Protein AF-K2FVE9-F1 (afdb_monomer)

Sequence (148 aa):
MKKYKILAAFIIFLSYSSIWISYAGVFSDMWTSIKNSFDGKDLKTDMIVWQKSNLIEWKDTVDTSLGVDKHEVNFSDNFIKVIERYIFWLLWLTTVSVFIYIWYMLFTAEWKEDEFKKALKALTYAVVWLAVIPLSYIVIKIISGLNF

Foldseek 3Di:
DVVVVVVVVVVVVVVVVVVCVVCVVVVVVVVVVVVVVCPVPVVVVVVVVVVVVPPDDPPPPPPCVLVDDPPDPPVVVVVVSVVVVVVVVVVVVVLVVLVVVLVVQCVPPPPPPVSNVVSVVSVVVSVVVVVVVVVVVVVCCVVVVDDD

Solvent-accessible surface area (backbone atoms only — not comparable to full-atom values): 8744 Å² total; per-residue (Å²): 117,72,72,60,56,56,54,52,54,50,53,53,52,54,59,53,54,60,53,50,63,74,44,46,62,62,49,48,57,50,50,52,52,51,54,69,72,51,64,64,70,58,57,54,57,53,49,58,57,53,61,71,75,59,82,63,81,84,70,89,67,77,73,52,88,76,76,57,66,90,88,67,82,52,64,68,63,56,50,49,54,53,50,51,55,51,49,54,52,50,52,51,51,51,52,53,52,52,52,52,51,46,49,51,47,53,73,67,37,76,86,42,68,68,55,41,53,51,33,52,51,52,48,50,52,54,52,52,54,61,52,45,55,65,47,49,53,53,53,48,39,65,74,68,66,60,84,125

Structure (mmCIF, N/CA/C/O backbone):
data_AF-K2FVE9-F1
#
_entry.id   AF-K2FVE9-F1
#
loop_
_atom_site.group_PDB
_atom_site.id
_atom_site.type_symbol
_atom_site.label_atom_id
_atom_site.label_alt_id
_atom_site.label_comp_id
_atom_site.label_asym_id
_atom_site.label_entity_id
_atom_site.label_seq_id
_atom_site.pdbx_PDB_ins_code
_atom_site.Cartn_x
_atom_site.Cartn_y
_atom_site.Cartn_z
_atom_site.occupancy
_atom_site.B_iso_or_equiv
_atom_site.auth_seq_id
_atom_site.auth_comp_id
_atom_site.auth_asym_id
_atom_site.auth_atom_id
_atom_site.pdbx_PDB_model_num
ATOM 1 N N . MET A 1 1 ? 7.112 -28.908 -16.621 1.00 58.19 1 MET A N 1
ATOM 2 C CA . MET A 1 1 ? 7.400 -27.673 -15.846 1.00 58.19 1 MET A CA 1
ATOM 3 C C . MET A 1 1 ? 6.540 -26.453 -16.205 1.00 58.19 1 MET A C 1
ATOM 5 O O . MET A 1 1 ? 6.096 -25.791 -15.280 1.00 58.19 1 MET A O 1
ATOM 9 N N . LYS A 1 2 ? 6.251 -26.131 -17.481 1.00 58.31 2 LYS A N 1
ATOM 10 C CA . LYS A 1 2 ? 5.454 -24.928 -17.843 1.00 58.31 2 LYS A CA 1
ATOM 11 C C . LYS A 1 2 ? 4.020 -24.886 -17.270 1.00 58.31 2 LYS A C 1
ATOM 13 O O . LYS A 1 2 ? 3.560 -23.810 -16.906 1.00 58.31 2 LYS A O 1
ATOM 18 N N . LYS A 1 3 ? 3.337 -26.032 -17.133 1.00 64.31 3 LYS A N 1
ATOM 19 C CA . LYS A 1 3 ? 1.937 -26.094 -16.654 1.00 64.31 3 LYS A CA 1
ATOM 20 C C . LYS A 1 3 ? 1.751 -25.590 -15.212 1.00 64.31 3 LYS A C 1
ATOM 22 O O . LYS A 1 3 ? 0.763 -24.928 -14.927 1.00 64.31 3 LYS A O 1
ATOM 27 N N . TYR A 1 4 ? 2.720 -25.830 -14.328 1.00 71.19 4 TYR A N 1
ATOM 28 C CA . TYR A 1 4 ? 2.622 -25.438 -12.914 1.00 71.19 4 TYR A CA 1
ATOM 29 C C . TYR A 1 4 ? 2.819 -23.928 -12.701 1.00 71.19 4 TYR A C 1
ATOM 31 O O . TYR A 1 4 ? 2.239 -23.357 -11.785 1.00 71.19 4 TYR A O 1
ATOM 39 N N . LYS A 1 5 ? 3.581 -23.260 -13.584 1.00 67.69 5 LYS A N 1
ATOM 40 C CA . LYS A 1 5 ? 3.810 -21.805 -13.523 1.00 67.69 5 LYS A CA 1
ATOM 41 C C . LYS A 1 5 ? 2.539 -21.004 -13.833 1.00 67.69 5 LYS A C 1
ATOM 43 O O . LYS A 1 5 ? 2.260 -20.021 -13.158 1.00 67.69 5 LYS A O 1
ATOM 48 N N . ILE A 1 6 ? 1.751 -21.456 -14.812 1.00 78.75 6 ILE A N 1
ATOM 49 C CA . ILE A 1 6 ? 0.471 -20.826 -15.182 1.00 78.75 6 ILE A CA 1
ATOM 50 C C . ILE A 1 6 ? -0.554 -20.992 -14.055 1.00 78.75 6 ILE A C 1
ATOM 52 O O . ILE A 1 6 ? -1.247 -20.042 -13.705 1.00 78.75 6 ILE A O 1
ATOM 56 N N . LEU A 1 7 ? -0.602 -22.179 -13.442 1.00 70.69 7 LEU A N 1
ATOM 57 C CA . LEU A 1 7 ? -1.521 -22.457 -12.339 1.00 70.69 7 LEU A CA 1
ATOM 58 C C . LEU A 1 7 ? -1.206 -21.599 -11.098 1.00 70.69 7 LEU A C 1
ATOM 60 O O . LEU A 1 7 ? -2.116 -21.058 -10.480 1.00 70.69 7 LEU A O 1
ATOM 64 N N . ALA A 1 8 ? 0.079 -21.413 -10.773 1.00 75.94 8 ALA A N 1
ATOM 65 C CA . ALA A 1 8 ? 0.506 -20.566 -9.658 1.00 75.94 8 ALA A CA 1
ATOM 66 C C . ALA A 1 8 ? 0.167 -19.081 -9.880 1.00 75.94 8 ALA A C 1
ATOM 68 O O . ALA A 1 8 ? -0.363 -18.434 -8.980 1.00 75.94 8 ALA A O 1
ATOM 69 N N . ALA A 1 9 ? 0.402 -18.552 -11.087 1.00 73.81 9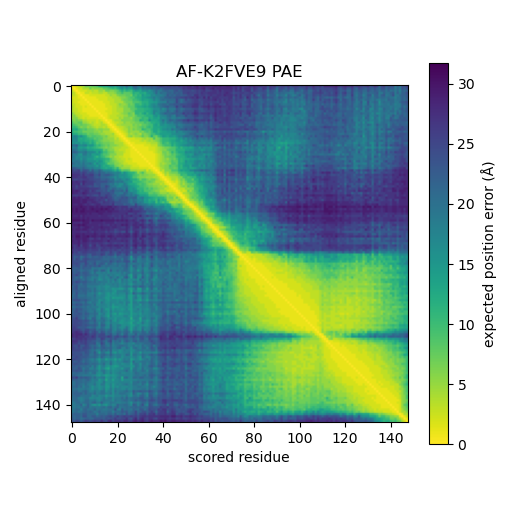 ALA A N 1
ATOM 70 C CA . ALA A 1 9 ? 0.038 -17.175 -11.429 1.00 73.81 9 ALA A CA 1
ATOM 71 C C . ALA A 1 9 ? -1.480 -16.938 -11.338 1.00 73.81 9 ALA A C 1
ATOM 73 O O . ALA A 1 9 ? -1.920 -15.900 -10.850 1.00 73.81 9 ALA A O 1
ATOM 74 N N . PHE A 1 10 ? -2.280 -17.926 -11.747 1.00 78.06 10 PHE A N 1
ATOM 75 C CA . PHE A 1 10 ? -3.738 -17.852 -11.681 1.00 78.06 10 PHE A CA 1
ATOM 76 C C . PHE A 1 10 ? -4.267 -17.855 -10.239 1.00 78.06 10 PHE A C 1
ATOM 78 O O . PHE A 1 10 ? -5.173 -17.091 -9.912 1.00 78.06 10 PHE A O 1
ATOM 85 N N . ILE A 1 11 ? -3.665 -18.653 -9.350 1.00 79.25 11 ILE A N 1
ATOM 86 C CA . ILE A 1 11 ? -4.018 -18.672 -7.921 1.00 79.25 11 ILE A CA 1
ATOM 87 C C . ILE A 1 11 ? -3.667 -17.336 -7.254 1.00 79.25 11 ILE A C 1
ATOM 89 O O . ILE A 1 11 ? -4.481 -16.794 -6.507 1.00 79.25 11 ILE A O 1
ATOM 93 N N . ILE A 1 12 ? -2.500 -16.763 -7.570 1.00 75.75 12 ILE A N 1
ATOM 94 C CA . ILE A 1 12 ? -2.100 -15.441 -7.064 1.00 75.75 12 ILE A CA 1
ATOM 95 C C . ILE A 1 12 ? -3.082 -14.367 -7.551 1.00 75.75 12 ILE A C 1
ATOM 97 O O . ILE A 1 12 ? -3.553 -13.560 -6.751 1.00 75.75 12 ILE A O 1
ATOM 101 N N . PHE A 1 13 ? -3.468 -14.399 -8.828 1.00 74.81 13 PHE A N 1
ATOM 102 C CA . PHE A 1 13 ? -4.436 -13.458 -9.394 1.00 74.81 13 PHE A CA 1
ATOM 103 C C . PHE A 1 13 ? -5.816 -13.551 -8.721 1.00 74.81 13 PHE A C 1
ATOM 105 O O . PHE A 1 13 ? -6.379 -12.532 -8.317 1.00 74.81 13 PHE A O 1
ATOM 112 N N . LEU A 1 14 ? -6.335 -14.768 -8.518 1.00 68.25 14 LEU A N 1
ATOM 113 C CA . LEU A 1 14 ? -7.600 -14.981 -7.810 1.00 68.25 14 LEU A CA 1
ATOM 114 C C . LEU A 1 14 ? -7.533 -14.495 -6.358 1.00 68.25 14 LEU A C 1
ATOM 116 O O . LEU A 1 14 ? -8.465 -13.838 -5.896 1.00 68.25 14 LEU A O 1
ATOM 120 N N . SER A 1 15 ? -6.419 -14.739 -5.662 1.00 67.00 15 SER A N 1
ATOM 121 C CA . SER A 1 15 ? -6.223 -14.245 -4.294 1.00 67.00 15 SER A CA 1
ATOM 122 C C . SER A 1 15 ? -6.121 -12.719 -4.212 1.00 67.00 15 SER A C 1
ATOM 124 O O . SER A 1 15 ? -6.532 -12.131 -3.219 1.00 67.00 15 SER A O 1
ATOM 126 N N . TYR A 1 16 ? -5.643 -12.062 -5.272 1.00 66.44 16 TYR A N 1
ATOM 127 C CA . TYR A 1 16 ? -5.635 -10.604 -5.360 1.00 66.44 16 TYR A CA 1
ATOM 128 C C . TYR A 1 16 ? -7.054 -10.050 -5.540 1.00 66.44 16 TYR A C 1
ATOM 130 O O . TYR A 1 16 ? -7.407 -9.044 -4.931 1.00 66.44 16 TYR A O 1
ATOM 138 N N . SER A 1 17 ? -7.896 -10.722 -6.332 1.00 63.12 17 SER A N 1
ATOM 139 C CA . SER A 1 17 ? -9.263 -10.267 -6.627 1.00 63.12 17 SER A CA 1
ATOM 140 C C . SER A 1 17 ? -10.203 -10.278 -5.413 1.00 63.12 17 SER A C 1
ATOM 142 O O . SER A 1 17 ? -11.042 -9.390 -5.276 1.00 63.12 17 SER A O 1
ATOM 144 N N . SER A 1 18 ? -10.035 -11.222 -4.482 1.00 57.69 18 SER A N 1
ATOM 145 C CA . SER A 1 18 ? -10.849 -11.295 -3.259 1.00 57.69 18 SER A CA 1
ATOM 146 C C . SER A 1 18 ? -10.528 -10.176 -2.264 1.00 57.69 18 SER A C 1
ATOM 148 O O . SER A 1 18 ? -11.403 -9.741 -1.511 1.00 57.69 18 SER A O 1
ATOM 150 N N . ILE A 1 19 ? -9.304 -9.647 -2.310 1.00 62.56 19 ILE A N 1
ATOM 151 C CA . ILE A 1 19 ? -8.897 -8.492 -1.511 1.00 62.56 19 ILE A CA 1
ATOM 152 C C . ILE A 1 19 ? -9.641 -7.233 -1.990 1.00 62.56 19 ILE A C 1
ATOM 154 O O . ILE A 1 19 ? -10.173 -6.490 -1.167 1.00 62.56 19 ILE A O 1
ATOM 158 N N . TRP A 1 20 ? -9.811 -7.049 -3.304 1.00 59.50 20 TRP A N 1
ATOM 159 C CA . TRP A 1 20 ? -10.555 -5.914 -3.873 1.00 59.50 20 TRP A CA 1
ATOM 160 C C . TRP A 1 20 ? -12.024 -5.851 -3.437 1.00 59.50 20 TRP A C 1
ATOM 162 O O . TRP A 1 20 ? -12.537 -4.760 -3.200 1.00 59.50 20 TRP A O 1
ATOM 172 N N . ILE A 1 21 ? -12.694 -6.995 -3.260 1.00 62.97 21 ILE A N 1
ATOM 173 C CA . ILE A 1 21 ? -14.109 -7.036 -2.842 1.00 62.97 21 ILE A CA 1
ATOM 174 C C . ILE A 1 21 ? -14.282 -6.469 -1.425 1.00 62.97 21 ILE A C 1
ATOM 176 O O . ILE A 1 21 ? -15.257 -5.774 -1.150 1.00 62.97 21 ILE A O 1
ATOM 180 N N . SER A 1 22 ? -13.308 -6.699 -0.541 1.00 58.97 22 SER A N 1
ATOM 181 C CA . SER A 1 22 ? -13.351 -6.195 0.840 1.00 58.97 22 SER A CA 1
ATOM 182 C C . SER A 1 22 ? -13.092 -4.687 0.923 1.00 58.97 22 SER A C 1
ATOM 184 O O . SER A 1 22 ? -13.598 -4.019 1.823 1.00 58.97 22 SER A O 1
ATOM 186 N N . TYR A 1 23 ? -12.337 -4.136 -0.031 1.00 57.78 23 TYR A N 1
ATOM 187 C CA . TYR A 1 23 ? -12.043 -2.703 -0.115 1.00 57.78 23 TYR A CA 1
ATOM 188 C C . TYR A 1 23 ? -13.031 -1.921 -0.984 1.00 57.78 23 TYR A C 1
ATOM 190 O O . TYR A 1 23 ? -13.016 -0.694 -0.939 1.00 57.78 23 TYR A O 1
ATOM 198 N N . ALA A 1 24 ? -13.920 -2.594 -1.723 1.00 64.25 24 ALA A N 1
ATOM 199 C CA . ALA A 1 24 ? -14.883 -1.941 -2.606 1.00 64.25 24 ALA A CA 1
ATOM 200 C C . ALA A 1 24 ? -15.790 -0.950 -1.857 1.00 64.25 24 ALA A C 1
ATOM 202 O O . ALA A 1 24 ? -16.011 0.148 -2.354 1.00 64.25 24 ALA A O 1
ATOM 203 N N . GLY A 1 25 ? -16.251 -1.289 -0.645 1.00 68.69 25 GLY A N 1
ATOM 204 C CA . GLY A 1 25 ? -17.084 -0.391 0.170 1.00 68.69 25 GLY A CA 1
ATOM 205 C C . GLY A 1 25 ? -16.340 0.876 0.603 1.00 68.69 25 GLY A C 1
ATOM 206 O O . GLY A 1 25 ? -16.783 1.985 0.316 1.00 68.69 25 GLY A O 1
ATOM 207 N N . VAL A 1 26 ? -15.152 0.706 1.195 1.00 66.38 26 VAL A N 1
ATOM 208 C CA . VAL A 1 26 ? -14.291 1.819 1.643 1.00 66.38 26 VAL A CA 1
ATOM 209 C C . VAL A 1 26 ? -13.876 2.705 0.466 1.00 66.38 26 VAL A C 1
ATOM 211 O O . VAL A 1 26 ? -13.881 3.930 0.571 1.00 66.38 26 VAL A O 1
ATOM 214 N N . PHE A 1 27 ? -13.553 2.099 -0.677 1.00 64.06 27 PHE A N 1
ATOM 215 C CA . PHE A 1 27 ? -13.184 2.830 -1.883 1.00 64.06 27 PHE A CA 1
ATOM 216 C C . PHE A 1 27 ? -14.378 3.575 -2.490 1.00 64.06 27 PHE A C 1
ATOM 218 O O . PHE A 1 27 ? -14.194 4.677 -2.998 1.00 64.06 27 PHE A O 1
ATOM 225 N N . SER A 1 28 ? -15.599 3.031 -2.412 1.00 69.44 28 SER A N 1
ATOM 226 C CA . SER A 1 28 ? -16.795 3.703 -2.940 1.00 69.44 28 SER A CA 1
ATOM 227 C C . SER A 1 28 ? -17.156 4.959 -2.143 1.00 69.44 28 SER A C 1
ATOM 229 O O . SER A 1 28 ? -17.442 6.000 -2.740 1.00 69.44 28 SER A O 1
ATOM 231 N N . ASP A 1 29 ? -17.051 4.898 -0.813 1.00 75.06 29 ASP A N 1
ATOM 232 C CA . ASP A 1 29 ? -17.335 6.033 0.076 1.00 75.06 29 ASP A CA 1
ATOM 233 C C . ASP A 1 29 ? -16.258 7.122 -0.061 1.00 75.06 29 ASP A C 1
ATOM 235 O O . ASP A 1 29 ? -16.540 8.324 -0.099 1.00 75.06 29 ASP A O 1
ATOM 239 N N . MET A 1 30 ? -15.000 6.704 -0.225 1.00 72.06 30 MET A N 1
ATOM 240 C CA . MET A 1 30 ? -13.891 7.610 -0.515 1.00 72.06 30 MET A CA 1
ATOM 241 C C . MET A 1 30 ? -14.039 8.260 -1.900 1.00 72.06 30 MET A C 1
ATOM 243 O O . MET A 1 30 ? -13.881 9.471 -2.031 1.00 72.06 30 MET A O 1
ATOM 247 N N . TRP A 1 31 ? -14.383 7.486 -2.933 1.00 73.81 31 TRP A N 1
ATOM 248 C CA . TRP A 1 31 ? -14.557 7.984 -4.300 1.00 73.81 31 TRP A CA 1
ATOM 249 C C . TRP A 1 31 ? -15.712 8.977 -4.412 1.00 73.81 31 TRP A C 1
ATOM 251 O O . TRP A 1 31 ? -15.587 10.006 -5.074 1.00 73.81 31 TRP A O 1
ATOM 261 N N . THR A 1 32 ? -16.831 8.702 -3.741 1.00 75.56 32 THR A N 1
ATOM 262 C CA . THR A 1 32 ? -17.968 9.629 -3.686 1.00 75.56 32 THR A CA 1
ATOM 263 C C . THR A 1 32 ? -17.609 10.918 -2.954 1.00 75.56 32 THR A C 1
ATOM 265 O O . THR A 1 32 ? -17.930 11.995 -3.452 1.00 75.56 32 THR A O 1
ATOM 268 N N . SER A 1 33 ? -16.862 10.838 -1.850 1.00 74.81 33 SER A N 1
ATOM 269 C CA . SER A 1 33 ? -16.356 12.021 -1.141 1.00 74.81 33 SER A CA 1
ATOM 270 C C . SER A 1 33 ? -15.420 12.864 -2.017 1.00 74.81 33 SER A C 1
ATOM 272 O O . SER A 1 33 ? -15.628 14.066 -2.149 1.00 74.81 33 SER A O 1
ATOM 274 N N . ILE A 1 34 ? -14.458 12.236 -2.705 1.00 68.06 34 ILE A N 1
ATOM 275 C CA . ILE A 1 34 ? -13.546 12.916 -3.643 1.00 68.06 34 ILE A CA 1
ATOM 276 C C . ILE A 1 34 ? -14.329 13.584 -4.778 1.00 68.06 34 ILE A C 1
ATOM 278 O O . ILE A 1 34 ? -14.087 14.745 -5.098 1.00 68.06 34 ILE A O 1
ATOM 282 N N . LYS A 1 35 ? -15.292 12.874 -5.374 1.00 71.88 35 LYS A N 1
ATOM 283 C CA . LYS A 1 35 ? -16.109 13.401 -6.472 1.00 71.88 35 LYS A CA 1
ATOM 284 C C . LYS A 1 35 ? -16.948 14.607 -6.044 1.00 71.88 35 LYS A C 1
ATOM 286 O O . LYS A 1 35 ? -17.136 15.516 -6.843 1.00 71.88 35 LYS A O 1
ATOM 291 N N . ASN A 1 36 ? -17.423 14.623 -4.801 1.00 74.88 36 ASN A N 1
ATOM 292 C CA . ASN A 1 36 ? -18.175 15.747 -4.249 1.00 74.88 36 ASN A CA 1
ATOM 293 C C . ASN A 1 36 ? -17.270 16.937 -3.884 1.00 74.88 36 ASN A C 1
ATOM 295 O O . ASN A 1 36 ? -17.728 18.073 -3.933 1.00 74.88 36 ASN A O 1
ATOM 299 N N . SER A 1 37 ? -15.999 16.699 -3.541 1.00 68.62 37 SER A N 1
ATOM 300 C CA . SER A 1 37 ? -15.011 17.758 -3.280 1.00 68.62 37 SER A CA 1
ATOM 301 C C . SER A 1 37 ? -14.406 18.369 -4.549 1.00 68.62 37 SER A C 1
ATOM 303 O O . SER A 1 37 ? -13.924 19.496 -4.506 1.00 68.62 37 SER A O 1
ATOM 305 N N . PHE A 1 38 ? -14.433 17.657 -5.678 1.00 60.44 38 PHE A N 1
ATOM 306 C CA . PHE A 1 38 ? -13.994 18.159 -6.980 1.00 60.44 38 PHE A CA 1
ATOM 307 C C . PHE A 1 38 ? -15.204 18.579 -7.831 1.00 60.44 38 PHE A C 1
ATOM 309 O O . PHE A 1 38 ? -15.649 17.834 -8.707 1.00 60.44 38 PHE A O 1
ATOM 316 N N . ASP A 1 39 ? -15.732 19.789 -7.610 1.00 61.97 39 ASP A N 1
ATOM 317 C CA . ASP A 1 39 ? -16.691 20.398 -8.542 1.00 61.97 39 ASP A CA 1
ATOM 318 C C . ASP A 1 39 ? -15.950 20.771 -9.838 1.00 61.97 39 ASP A C 1
ATOM 320 O O . ASP A 1 39 ? -15.311 21.814 -9.966 1.00 61.97 39 ASP A O 1
ATOM 324 N N . GLY A 1 40 ? -15.982 19.862 -10.817 1.00 55.59 40 GLY A N 1
ATOM 325 C CA . GLY A 1 40 ? -15.246 19.972 -12.083 1.00 55.59 40 GLY A CA 1
ATOM 326 C C . GLY A 1 40 ? -15.615 21.178 -12.960 1.00 55.59 40 GLY A C 1
ATOM 327 O O . GLY A 1 40 ? -15.067 21.319 -14.057 1.00 55.59 40 GLY A O 1
ATOM 328 N N . LYS A 1 41 ? -16.539 22.036 -12.513 1.00 60.00 41 LYS A N 1
ATOM 329 C CA . LYS A 1 41 ? -16.871 23.311 -13.156 1.00 60.00 41 LYS A CA 1
ATOM 330 C C . LYS A 1 41 ? -15.752 24.342 -13.007 1.00 60.00 41 LYS A C 1
ATOM 332 O O . LYS A 1 41 ? -15.459 25.021 -13.989 1.00 60.00 41 LYS A O 1
ATOM 337 N N . ASP A 1 42 ? -15.060 24.386 -11.871 1.00 57.59 42 ASP A N 1
ATOM 338 C CA . ASP A 1 42 ? -13.971 25.352 -11.657 1.00 57.59 42 ASP A CA 1
ATOM 339 C C . ASP A 1 42 ? -12.703 24.947 -12.426 1.00 57.59 42 ASP A C 1
ATOM 341 O O . ASP A 1 42 ? -12.109 25.756 -13.138 1.00 57.59 42 ASP A O 1
ATOM 345 N N . LEU A 1 43 ? -12.380 23.647 -12.445 1.00 55.84 43 LEU A N 1
ATOM 346 C CA . LEU A 1 43 ? -11.227 23.105 -13.180 1.00 55.84 43 LEU A CA 1
ATOM 347 C C . LEU A 1 43 ? -11.289 23.343 -14.694 1.00 55.84 43 LEU A C 1
ATOM 349 O O . LEU A 1 43 ? -10.264 23.611 -15.320 1.00 55.84 43 LEU A O 1
ATOM 353 N N . LYS A 1 44 ? -12.477 23.253 -15.309 1.00 54.09 44 LYS A N 1
ATOM 354 C CA . LYS A 1 44 ? -12.621 23.537 -16.747 1.00 54.09 44 LYS A CA 1
ATOM 355 C C . LYS A 1 44 ? -12.343 24.999 -17.064 1.00 54.09 44 LYS A C 1
ATOM 357 O O . LYS A 1 44 ? -11.737 25.287 -18.093 1.00 54.09 44 LYS A O 1
ATOM 362 N N . THR A 1 45 ? -12.786 25.904 -16.202 1.00 55.91 45 THR A N 1
ATOM 363 C CA . THR A 1 45 ? -12.644 27.343 -16.423 1.00 55.91 45 THR A CA 1
ATOM 364 C C . THR A 1 45 ? -11.185 27.767 -16.253 1.00 55.91 45 THR A C 1
ATOM 366 O O . THR A 1 45 ? -10.657 28.476 -17.108 1.00 55.91 45 THR A O 1
ATOM 369 N N . ASP A 1 46 ? -10.488 27.209 -15.262 1.00 53.81 46 ASP A N 1
ATOM 370 C CA . ASP A 1 46 ? -9.070 27.491 -15.018 1.00 53.81 46 ASP A CA 1
ATOM 371 C C . ASP A 1 46 ? -8.136 26.853 -16.063 1.00 53.81 46 ASP A C 1
ATOM 373 O O . ASP A 1 46 ? -7.164 27.479 -16.496 1.00 53.81 46 ASP A O 1
ATOM 377 N N . MET A 1 47 ? -8.447 25.648 -16.559 1.00 50.59 47 MET A N 1
ATOM 378 C CA . MET A 1 47 ? -7.657 25.008 -17.624 1.00 50.59 47 MET A CA 1
ATOM 379 C C . MET A 1 47 ? -7.756 25.745 -18.967 1.00 50.59 47 MET A C 1
ATOM 381 O O . MET A 1 47 ? -6.760 25.857 -19.683 1.00 50.59 47 MET A O 1
ATOM 385 N N . ILE A 1 48 ? -8.934 26.281 -19.309 1.00 55.25 48 ILE A N 1
ATOM 386 C CA . ILE A 1 48 ? -9.131 27.056 -20.547 1.00 55.25 48 ILE A CA 1
ATOM 387 C C . ILE A 1 48 ? -8.359 28.386 -20.488 1.00 55.25 48 ILE A C 1
ATOM 389 O O . ILE A 1 48 ? -7.838 28.842 -21.509 1.00 55.25 48 ILE A O 1
ATOM 393 N N . VAL A 1 49 ? -8.229 28.988 -19.300 1.00 52.97 49 VAL A N 1
ATOM 394 C CA . VAL A 1 49 ? -7.426 30.204 -19.092 1.00 52.97 49 VAL A CA 1
ATOM 395 C C . VAL A 1 49 ? -5.924 29.907 -19.205 1.00 52.97 49 VAL A C 1
ATOM 397 O O . VAL A 1 49 ? -5.207 30.673 -19.848 1.00 52.97 49 VAL A O 1
ATOM 400 N N . TRP A 1 50 ? -5.449 28.775 -18.674 1.00 45.19 50 TRP A N 1
ATOM 401 C CA . TRP A 1 50 ? -4.025 28.406 -18.710 1.00 45.19 50 TRP A CA 1
ATOM 402 C C . TRP A 1 50 ? -3.533 27.973 -20.104 1.00 45.19 50 TRP A C 1
ATOM 404 O O . TRP A 1 50 ? -2.404 28.268 -20.494 1.00 45.19 50 TRP A O 1
ATOM 414 N N . GLN A 1 51 ? -4.382 27.319 -20.905 1.00 47.47 51 GLN A N 1
ATOM 415 C CA . GLN A 1 51 ? -4.013 26.878 -22.258 1.00 47.47 51 GLN A CA 1
ATOM 416 C C . GLN A 1 51 ? -3.842 28.050 -23.242 1.00 47.47 51 GLN A C 1
ATOM 418 O O . GLN A 1 51 ? -3.094 27.943 -24.213 1.00 47.47 51 GLN A O 1
ATOM 423 N N . LYS A 1 52 ? -4.505 29.187 -22.995 1.00 47.16 52 LYS A N 1
ATOM 424 C CA . LYS A 1 52 ? -4.429 30.363 -23.873 1.00 47.16 52 LYS A CA 1
ATOM 425 C C . LYS A 1 52 ? -3.174 31.215 -23.638 1.00 47.16 52 LYS A C 1
ATOM 427 O O . LYS A 1 52 ? -2.765 31.929 -24.549 1.00 47.16 52 LYS A O 1
ATOM 432 N N . SER A 1 53 ? -2.556 31.145 -22.457 1.00 48.44 53 SER A N 1
ATOM 433 C CA . SER A 1 53 ? -1.358 31.929 -22.114 1.00 48.44 53 SER A CA 1
ATOM 434 C C . SER A 1 53 ? -0.034 31.218 -22.412 1.00 48.44 53 SER A C 1
ATOM 436 O O . SER A 1 53 ? 0.991 31.888 -22.477 1.00 48.44 53 SER A O 1
ATOM 438 N N . ASN A 1 54 ? -0.053 29.904 -22.661 1.00 47.53 54 ASN A N 1
ATOM 439 C CA . ASN A 1 54 ? 1.138 29.097 -22.944 1.00 47.53 54 ASN A CA 1
ATOM 440 C C . ASN A 1 54 ? 1.125 28.475 -24.350 1.00 47.53 54 ASN A C 1
ATOM 442 O O . ASN A 1 54 ? 1.448 27.301 -24.526 1.00 47.53 54 ASN A O 1
ATOM 446 N N . LEU A 1 55 ? 0.835 29.281 -25.378 1.00 48.19 55 LEU A N 1
ATOM 447 C CA . LEU A 1 55 ? 1.322 29.024 -26.744 1.00 48.19 55 LEU A CA 1
ATOM 448 C C . LEU A 1 55 ? 2.846 29.241 -26.775 1.00 48.19 55 LEU A C 1
ATOM 450 O O . LEU A 1 55 ? 3.362 30.166 -27.394 1.00 48.19 55 LEU A O 1
ATOM 454 N N . ILE A 1 56 ? 3.552 28.407 -26.016 1.00 54.34 56 ILE A N 1
ATOM 455 C CA . ILE A 1 56 ? 5.000 28.306 -25.999 1.00 54.34 56 ILE A CA 1
ATOM 456 C C . ILE A 1 56 ? 5.366 27.486 -27.230 1.00 54.34 56 ILE A C 1
ATOM 458 O O . ILE A 1 56 ? 4.899 26.363 -27.413 1.00 54.34 56 ILE A O 1
ATOM 462 N N . GLU A 1 57 ? 6.163 28.103 -28.093 1.00 53.41 57 GLU A N 1
ATOM 463 C CA . GLU A 1 57 ? 6.857 27.491 -29.217 1.00 53.41 57 GLU A CA 1
ATOM 464 C C . GLU A 1 57 ? 7.451 26.144 -28.771 1.00 53.41 57 GLU A C 1
ATOM 466 O O . GLU A 1 57 ? 8.325 26.100 -27.900 1.00 53.41 57 GLU A O 1
ATOM 471 N N . TRP A 1 58 ? 6.926 25.036 -29.304 1.00 50.75 58 TRP A N 1
ATOM 472 C CA . TRP A 1 58 ? 7.423 23.694 -29.008 1.00 50.75 58 TRP A CA 1
ATOM 473 C C . TRP A 1 58 ? 8.827 23.562 -29.591 1.00 50.75 58 TRP A C 1
ATOM 475 O O . TRP A 1 58 ? 9.028 23.155 -30.730 1.00 50.75 58 TRP A O 1
ATOM 485 N N . LYS A 1 59 ? 9.820 23.968 -28.806 1.00 45.81 59 LYS A N 1
ATOM 486 C CA . LYS A 1 59 ? 11.212 23.658 -29.068 1.00 45.81 59 LYS A CA 1
ATOM 487 C C . LYS A 1 59 ? 11.382 22.187 -28.711 1.00 45.81 59 LYS A C 1
ATOM 489 O O . LYS A 1 59 ? 11.344 21.843 -27.533 1.00 45.81 59 LYS A O 1
ATOM 494 N N . ASP A 1 60 ? 11.537 21.342 -29.730 1.00 54.47 60 ASP A N 1
ATOM 495 C CA . ASP A 1 60 ? 11.733 19.882 -29.664 1.00 54.47 60 ASP A CA 1
ATOM 496 C C . ASP A 1 60 ? 13.047 19.473 -28.966 1.00 54.47 60 ASP A C 1
ATOM 498 O O . ASP A 1 60 ? 13.822 18.641 -29.439 1.00 54.47 60 ASP A O 1
ATOM 502 N N . THR A 1 61 ? 13.358 20.064 -27.821 1.00 51.97 61 THR A N 1
ATOM 503 C CA . THR A 1 61 ? 14.403 19.565 -26.942 1.00 51.97 61 THR A CA 1
ATOM 504 C C . THR A 1 61 ? 13.744 18.611 -25.972 1.00 51.97 61 THR A C 1
ATOM 506 O O . THR A 1 61 ? 13.251 19.019 -24.923 1.00 51.97 61 THR A O 1
ATOM 509 N N . VAL A 1 62 ? 13.718 17.334 -26.360 1.00 55.97 62 VAL A N 1
ATOM 510 C CA . VAL A 1 62 ? 13.416 16.214 -25.466 1.00 55.97 62 VAL A CA 1
ATOM 511 C C . VAL A 1 62 ? 14.240 16.419 -24.194 1.00 55.97 62 VAL A C 1
ATOM 513 O O . VA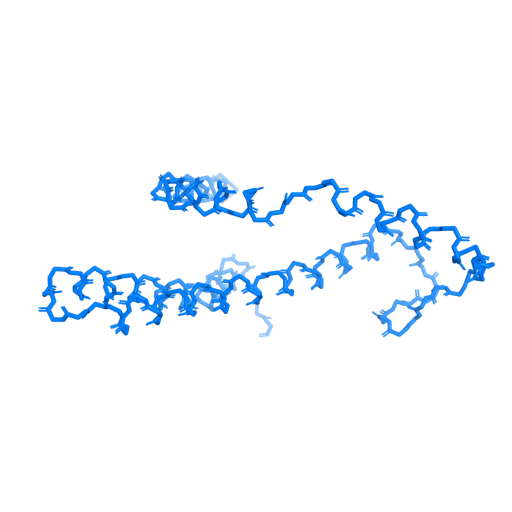L A 1 62 ? 15.470 16.481 -24.264 1.00 55.97 62 VAL A O 1
ATOM 516 N N . ASP A 1 63 ? 13.571 16.620 -23.058 1.00 56.78 63 ASP A N 1
ATOM 517 C CA . ASP A 1 63 ? 14.237 16.921 -21.795 1.00 56.78 63 ASP A CA 1
ATOM 518 C C . ASP A 1 63 ? 15.029 15.691 -21.333 1.00 56.78 63 ASP A C 1
ATOM 520 O O . ASP A 1 63 ? 14.501 14.726 -20.775 1.00 56.78 63 ASP A O 1
ATOM 524 N N . THR A 1 64 ? 16.330 15.703 -21.621 1.00 58.88 64 THR A N 1
ATOM 525 C CA . THR A 1 64 ? 17.239 14.600 -21.303 1.00 58.88 64 THR A CA 1
ATOM 526 C C . THR A 1 64 ? 17.611 14.532 -19.825 1.00 58.88 64 THR A C 1
ATOM 528 O O . THR A 1 64 ? 18.326 13.613 -19.429 1.00 58.88 64 THR A O 1
ATOM 531 N N . SER A 1 65 ? 17.104 15.444 -18.982 1.00 61.47 65 SER A N 1
ATOM 532 C CA . SER A 1 65 ? 17.261 15.366 -17.520 1.00 61.47 65 SER A CA 1
ATOM 533 C C . SER A 1 65 ? 16.594 14.124 -16.909 1.00 61.47 65 SER A C 1
ATOM 535 O O . SER A 1 65 ? 16.913 13.725 -15.790 1.00 61.47 65 SER A O 1
ATOM 537 N N . LEU A 1 66 ? 15.708 13.466 -17.664 1.00 60.03 66 LEU A N 1
ATOM 538 C CA . LEU A 1 66 ? 15.033 12.229 -17.278 1.00 60.03 66 LEU A CA 1
ATOM 539 C C . LEU A 1 66 ? 15.861 10.952 -17.535 1.00 60.03 66 LEU A C 1
ATOM 541 O O . LEU A 1 66 ? 15.345 9.857 -17.317 1.00 60.03 66 LEU A O 1
ATOM 545 N N . GLY A 1 67 ? 17.126 11.065 -17.967 1.00 54.31 67 GLY A N 1
ATOM 546 C CA . GLY A 1 67 ? 17.996 9.906 -18.226 1.00 54.31 67 GLY A CA 1
ATOM 547 C C . GLY A 1 67 ? 17.606 9.130 -19.488 1.00 54.31 67 GLY A C 1
ATOM 548 O O . GLY A 1 67 ? 17.659 7.900 -19.514 1.00 54.31 67 GLY A O 1
ATOM 549 N N . VAL A 1 68 ? 17.141 9.853 -20.509 1.00 58.78 68 VAL A N 1
ATOM 550 C CA . VAL A 1 68 ? 16.751 9.304 -21.812 1.00 58.78 68 VAL A CA 1
ATOM 551 C C . VAL A 1 68 ? 17.926 9.446 -22.778 1.00 58.78 68 VAL A C 1
ATOM 553 O O . VAL A 1 68 ? 18.339 10.565 -23.096 1.00 58.78 68 VAL A O 1
ATOM 556 N N . ASP A 1 69 ? 18.465 8.316 -23.235 1.00 57.41 69 ASP A N 1
ATOM 557 C CA . ASP A 1 69 ? 19.550 8.273 -24.214 1.00 57.41 69 ASP A CA 1
ATOM 558 C C . ASP A 1 69 ? 19.068 8.796 -25.576 1.00 57.41 69 ASP A C 1
ATOM 560 O O . ASP A 1 69 ? 18.057 8.354 -26.119 1.00 57.41 69 ASP A O 1
ATOM 564 N N . LYS A 1 70 ? 19.807 9.754 -26.149 1.00 58.72 70 LYS A N 1
ATOM 565 C CA . LYS A 1 70 ? 19.427 10.463 -27.388 1.00 58.72 70 LYS A CA 1
ATOM 566 C C . LYS A 1 70 ? 19.477 9.602 -28.659 1.00 58.72 70 LYS A C 1
ATOM 568 O O . LYS A 1 70 ? 19.040 10.072 -29.705 1.00 58.72 70 LYS A O 1
ATOM 573 N N . HIS A 1 71 ? 20.038 8.393 -28.599 1.00 56.53 71 HIS A N 1
ATOM 574 C CA . HIS A 1 71 ? 20.421 7.636 -29.796 1.00 56.53 71 HIS A CA 1
ATOM 575 C C . HIS A 1 71 ? 19.422 6.561 -30.253 1.00 56.53 71 HIS A C 1
ATOM 577 O O . HIS A 1 71 ? 19.469 6.194 -31.422 1.00 56.53 71 HIS A O 1
ATOM 583 N N . GLU A 1 72 ? 18.464 6.144 -29.419 1.00 55.22 72 GLU A N 1
ATOM 584 C CA . GLU A 1 72 ? 17.330 5.296 -29.823 1.00 55.22 72 GLU A CA 1
ATOM 585 C C . GLU A 1 72 ? 16.070 5.742 -29.072 1.00 55.22 72 GLU A C 1
ATOM 587 O O . GLU A 1 72 ? 15.774 5.309 -27.960 1.00 55.22 72 GLU A O 1
ATOM 592 N N . VAL A 1 73 ? 15.317 6.667 -29.670 1.00 58.66 73 VAL A N 1
ATOM 593 C CA . VAL A 1 73 ? 14.051 7.160 -29.110 1.00 58.66 73 VAL A CA 1
ATOM 594 C C . VAL A 1 73 ? 12.921 6.165 -29.376 1.00 58.66 73 VAL A C 1
ATOM 596 O O . VAL A 1 73 ? 11.988 6.433 -30.132 1.00 58.66 73 VAL A O 1
ATOM 599 N N . ASN A 1 74 ? 12.973 5.003 -28.726 1.00 71.12 74 ASN A N 1
ATOM 600 C CA . ASN A 1 74 ? 11.802 4.141 -28.626 1.00 71.12 74 ASN A CA 1
ATOM 601 C C . ASN A 1 74 ? 10.769 4.851 -27.748 1.00 71.12 74 ASN A C 1
ATOM 603 O O . ASN A 1 74 ? 10.860 4.863 -26.520 1.00 71.12 74 ASN A O 1
ATOM 607 N 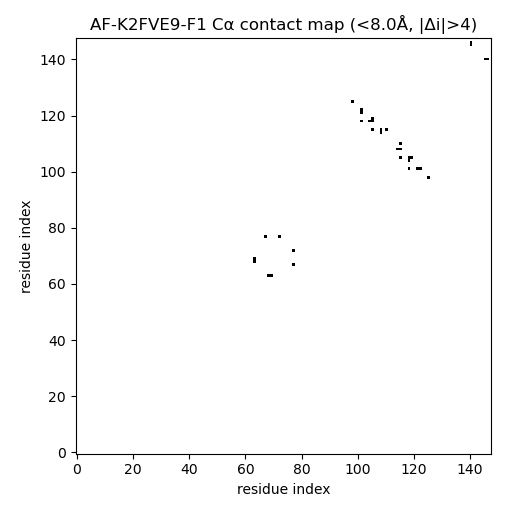N . PHE A 1 75 ? 9.768 5.457 -28.391 1.00 71.25 75 PHE A N 1
ATOM 608 C CA . PHE A 1 75 ? 8.645 6.124 -27.726 1.00 71.25 75 PHE A CA 1
ATOM 609 C C . PHE A 1 75 ? 8.028 5.242 -26.629 1.00 71.25 75 PHE A C 1
ATOM 611 O O . PHE A 1 75 ? 7.703 5.734 -25.553 1.00 71.25 75 PHE A O 1
ATOM 618 N N . SER A 1 76 ? 7.948 3.930 -26.880 1.00 69.19 76 SER A N 1
ATOM 619 C CA . SER A 1 76 ? 7.453 2.938 -25.923 1.00 69.19 76 SER A CA 1
ATOM 620 C C . SER A 1 76 ? 8.264 2.907 -24.622 1.00 69.19 76 SER A C 1
ATOM 622 O O . SER A 1 76 ? 7.681 2.958 -23.542 1.00 69.19 76 SER A O 1
ATOM 624 N N . ASP A 1 77 ? 9.596 2.883 -24.699 1.00 71.56 77 ASP A N 1
ATOM 625 C CA . ASP A 1 77 ? 10.461 2.758 -23.517 1.00 71.56 77 ASP A CA 1
ATOM 626 C C . ASP A 1 77 ? 10.443 4.040 -22.677 1.00 71.56 77 ASP A C 1
ATOM 628 O O . ASP A 1 77 ? 10.398 4.002 -21.445 1.00 71.56 77 ASP A O 1
ATOM 632 N N . ASN A 1 78 ? 10.393 5.191 -23.349 1.00 75.75 78 ASN A N 1
ATOM 633 C CA . ASN A 1 78 ? 10.286 6.489 -22.691 1.00 75.75 78 ASN A CA 1
ATOM 634 C C . ASN A 1 78 ? 8.914 6.685 -22.036 1.00 75.75 78 ASN A C 1
ATOM 636 O O . ASN A 1 78 ? 8.836 7.164 -20.905 1.00 75.75 78 ASN A O 1
ATOM 640 N N . PHE A 1 79 ? 7.836 6.264 -22.699 1.00 78.50 79 PHE A N 1
ATOM 641 C CA . PHE A 1 79 ? 6.485 6.329 -22.145 1.00 78.50 79 PHE A CA 1
ATOM 642 C C . PHE A 1 79 ? 6.336 5.448 -20.894 1.00 78.50 79 PHE A C 1
ATOM 644 O O . PHE A 1 79 ? 5.766 5.893 -19.897 1.00 78.50 79 PHE A O 1
ATOM 651 N N . ILE A 1 80 ? 6.918 4.241 -20.900 1.00 82.31 80 ILE A N 1
ATOM 652 C CA . ILE A 1 80 ? 6.905 3.333 -19.742 1.00 82.31 80 ILE A CA 1
ATOM 653 C C . ILE A 1 80 ? 7.639 3.948 -18.546 1.00 82.31 80 ILE A C 1
ATOM 655 O O . ILE A 1 80 ? 7.077 3.977 -17.453 1.00 82.31 80 ILE A O 1
ATOM 659 N N . LYS A 1 81 ? 8.844 4.500 -18.739 1.00 78.38 81 LYS A N 1
ATOM 660 C CA . LYS A 1 81 ? 9.616 5.141 -17.654 1.00 78.38 81 LYS A CA 1
ATOM 661 C C . LYS A 1 81 ? 8.881 6.330 -17.029 1.00 78.38 81 LYS A C 1
ATOM 663 O O . LYS A 1 81 ? 8.944 6.547 -15.818 1.00 78.38 81 LYS A O 1
ATOM 668 N N . VAL A 1 82 ? 8.179 7.111 -17.849 1.00 81.06 82 VAL A N 1
ATOM 669 C CA . VAL A 1 82 ? 7.376 8.246 -17.375 1.00 81.06 82 VAL A CA 1
ATOM 670 C C . VAL A 1 82 ? 6.186 7.753 -16.550 1.00 81.06 82 VAL A C 1
ATOM 672 O O . VAL A 1 82 ? 5.983 8.232 -15.434 1.00 81.06 82 VAL A O 1
ATOM 675 N N . ILE A 1 83 ? 5.442 6.761 -17.049 1.00 81.88 83 ILE A N 1
ATOM 676 C CA . ILE A 1 83 ? 4.334 6.142 -16.307 1.00 81.88 83 ILE A CA 1
ATOM 677 C C . ILE A 1 83 ? 4.820 5.558 -14.983 1.00 81.88 83 ILE A C 1
ATOM 679 O O . ILE A 1 83 ? 4.199 5.799 -13.952 1.00 81.88 83 ILE A O 1
ATOM 683 N N . GLU A 1 84 ? 5.933 4.827 -14.997 1.00 83.38 84 GLU A N 1
ATOM 684 C CA . GLU A 1 84 ? 6.526 4.227 -13.805 1.00 83.38 84 GLU A CA 1
ATOM 685 C C . GLU A 1 84 ? 6.791 5.289 -12.730 1.00 83.38 84 GLU A C 1
ATOM 687 O O . GLU A 1 84 ? 6.347 5.145 -11.589 1.00 83.38 84 GLU A O 1
ATOM 692 N N . ARG A 1 85 ? 7.416 6.413 -13.107 1.00 83.06 85 ARG A N 1
ATOM 693 C CA . ARG A 1 85 ? 7.674 7.531 -12.190 1.00 83.06 85 ARG A CA 1
ATOM 694 C C . ARG A 1 85 ? 6.387 8.095 -11.581 1.00 83.06 85 ARG A C 1
ATOM 696 O O . ARG A 1 85 ? 6.346 8.334 -10.373 1.00 83.06 85 ARG A O 1
ATOM 703 N N . TYR A 1 86 ? 5.347 8.305 -12.386 1.00 82.44 86 TYR A N 1
ATOM 704 C CA . TYR A 1 86 ? 4.070 8.829 -11.891 1.00 82.44 86 TYR A CA 1
ATOM 705 C C . TYR A 1 86 ? 3.319 7.825 -11.013 1.00 82.44 86 TYR A C 1
ATOM 707 O O . TYR A 1 86 ? 2.733 8.229 -10.009 1.00 82.44 86 TYR A O 1
ATOM 715 N N . ILE A 1 87 ? 3.373 6.528 -11.333 1.00 85.25 87 ILE A N 1
ATOM 716 C CA . ILE A 1 87 ? 2.779 5.473 -10.505 1.00 85.25 87 ILE A CA 1
ATOM 717 C C . ILE A 1 87 ? 3.427 5.468 -9.126 1.00 85.25 87 ILE A C 1
ATOM 719 O O . ILE A 1 87 ? 2.699 5.467 -8.139 1.00 85.25 87 ILE A O 1
ATOM 723 N N . PHE A 1 88 ? 4.760 5.533 -9.029 1.00 83.38 88 PHE A N 1
ATOM 724 C CA . PHE A 1 88 ? 5.439 5.597 -7.731 1.00 83.38 88 PHE A CA 1
ATOM 725 C C . PHE A 1 88 ? 5.035 6.830 -6.918 1.00 83.38 88 PHE A C 1
ATOM 727 O O . PHE A 1 88 ? 4.785 6.716 -5.718 1.00 83.38 88 PHE A O 1
ATOM 734 N N . TRP A 1 89 ? 4.909 7.989 -7.566 1.00 84.69 89 TRP A N 1
ATOM 735 C CA . TRP A 1 89 ? 4.436 9.215 -6.918 1.00 84.69 89 TRP A CA 1
ATOM 736 C C . TRP A 1 89 ? 3.005 9.075 -6.382 1.00 84.69 89 TRP A C 1
ATOM 738 O O . TRP A 1 89 ? 2.714 9.461 -5.250 1.00 84.69 89 TRP A O 1
ATOM 748 N N . LEU A 1 90 ? 2.116 8.470 -7.172 1.00 84.00 90 LEU A N 1
ATOM 749 C CA . LEU A 1 90 ? 0.725 8.233 -6.793 1.00 84.00 90 LEU A CA 1
ATOM 750 C C . LEU A 1 90 ? 0.607 7.198 -5.665 1.00 84.00 90 LEU A C 1
ATOM 752 O O . LEU A 1 90 ? -0.191 7.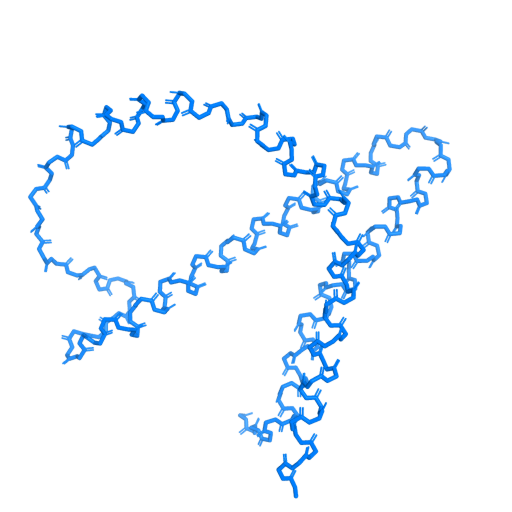375 -4.745 1.00 84.00 90 LEU A O 1
ATOM 756 N N . LEU A 1 91 ? 1.433 6.151 -5.693 1.00 85.00 91 LEU A N 1
ATOM 757 C CA . LEU A 1 91 ? 1.524 5.139 -4.638 1.00 85.00 91 LEU A CA 1
ATOM 758 C C . LEU A 1 91 ? 2.005 5.762 -3.323 1.00 85.00 91 LEU A C 1
ATOM 760 O O . LEU A 1 91 ? 1.438 5.480 -2.264 1.00 85.00 91 LEU A O 1
ATOM 764 N N . TRP A 1 92 ? 3.001 6.649 -3.395 1.00 85.38 92 TRP A N 1
ATOM 765 C CA . TRP A 1 92 ? 3.498 7.396 -2.242 1.00 85.38 92 TRP A CA 1
ATOM 766 C C . TRP A 1 92 ? 2.410 8.293 -1.642 1.00 85.38 92 TRP A C 1
ATOM 768 O O . TRP A 1 92 ? 2.118 8.171 -0.452 1.00 85.38 92 TRP A O 1
ATOM 778 N N . LEU A 1 93 ? 1.740 9.110 -2.465 1.00 89.75 93 LEU A N 1
ATOM 779 C CA . LEU A 1 93 ? 0.622 9.951 -2.021 1.00 89.75 93 LEU A CA 1
ATOM 780 C C . LEU A 1 93 ? -0.492 9.122 -1.376 1.00 89.75 93 LEU A C 1
ATOM 782 O O . LEU A 1 93 ? -0.923 9.429 -0.269 1.00 89.75 93 LEU A O 1
ATOM 786 N N . THR A 1 94 ? -0.909 8.036 -2.030 1.00 86.81 94 THR A N 1
ATOM 787 C CA . THR A 1 94 ? -1.973 7.156 -1.523 1.00 86.81 94 THR A CA 1
ATOM 788 C C . THR A 1 94 ? -1.596 6.559 -0.168 1.00 86.81 94 THR A C 1
ATOM 790 O O . THR A 1 94 ? -2.411 6.544 0.753 1.00 86.81 94 THR A O 1
ATOM 793 N N . THR A 1 95 ? -0.346 6.112 -0.018 1.00 85.88 95 THR A N 1
ATOM 794 C CA . THR A 1 95 ? 0.161 5.552 1.241 1.00 85.88 95 THR A CA 1
ATOM 795 C C . THR A 1 95 ? 0.101 6.589 2.360 1.00 85.88 95 THR A C 1
ATOM 797 O O . THR A 1 95 ? -0.442 6.310 3.428 1.00 85.88 95 THR A O 1
ATOM 800 N N . VAL A 1 96 ? 0.593 7.805 2.107 1.00 88.94 96 VAL A N 1
ATOM 801 C CA . VAL A 1 96 ? 0.563 8.903 3.084 1.00 88.94 96 VAL A CA 1
ATOM 802 C C . VAL A 1 96 ? -0.876 9.264 3.465 1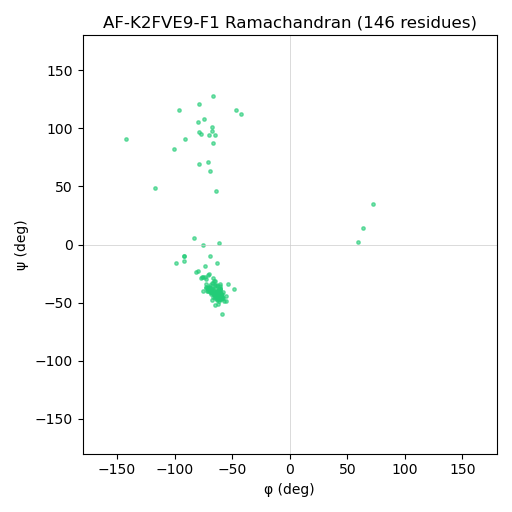.00 88.94 96 VAL A C 1
ATOM 804 O O . VAL A 1 96 ? -1.177 9.379 4.652 1.00 88.94 96 VAL A O 1
ATOM 807 N N . SER A 1 97 ? -1.786 9.376 2.494 1.00 90.06 97 SER A N 1
ATOM 808 C CA . SER A 1 97 ? -3.199 9.682 2.749 1.00 90.06 97 SER A CA 1
ATOM 809 C C . SER A 1 97 ? -3.879 8.634 3.633 1.00 90.06 97 SER A C 1
ATOM 811 O O . SER A 1 97 ? -4.593 8.998 4.567 1.00 90.06 97 SER A O 1
ATOM 813 N N . VAL A 1 98 ? -3.631 7.341 3.393 1.00 86.62 98 VAL A N 1
ATOM 814 C CA . VAL A 1 98 ? -4.171 6.256 4.230 1.00 86.62 98 VAL A CA 1
ATOM 815 C C . VAL A 1 98 ? -3.624 6.339 5.654 1.00 86.62 98 VAL A C 1
ATOM 817 O O . VAL A 1 98 ? -4.389 6.204 6.609 1.00 86.62 98 VAL A O 1
ATOM 820 N N . PHE A 1 99 ? -2.326 6.608 5.817 1.00 86.81 99 PHE A N 1
ATOM 821 C CA . PHE A 1 99 ? -1.729 6.785 7.140 1.00 86.81 99 PHE A CA 1
ATOM 822 C C . PHE A 1 99 ? -2.354 7.956 7.897 1.00 86.81 99 PHE A C 1
ATOM 824 O O . PHE A 1 99 ? -2.745 7.780 9.049 1.00 86.81 99 PHE A O 1
ATOM 831 N N . ILE A 1 100 ? -2.512 9.115 7.250 1.00 90.88 100 ILE A N 1
ATOM 832 C CA . ILE A 1 100 ? -3.160 10.289 7.850 1.00 90.88 100 ILE A CA 1
ATOM 833 C C . ILE A 1 100 ? -4.601 9.965 8.251 1.00 90.88 100 ILE A C 1
ATOM 835 O O . ILE A 1 100 ? -5.016 10.318 9.351 1.00 90.88 100 ILE A O 1
ATOM 839 N N . TYR A 1 101 ? -5.354 9.259 7.405 1.00 86.56 101 TYR A N 1
ATOM 840 C CA . TYR A 1 101 ? -6.732 8.867 7.703 1.00 86.56 101 TYR A CA 1
ATOM 841 C C . TYR A 1 101 ? -6.835 7.936 8.921 1.00 86.56 101 TYR A C 1
ATOM 843 O O . TYR A 1 101 ? -7.662 8.161 9.805 1.00 86.56 101 TYR A O 1
ATOM 851 N N . ILE A 1 102 ? -5.978 6.912 9.007 1.00 85.31 102 ILE A N 1
ATOM 852 C CA . ILE A 1 102 ? -5.941 6.002 10.164 1.00 85.31 102 ILE A CA 1
ATOM 853 C C . ILE A 1 102 ? -5.562 6.770 11.432 1.00 85.31 102 ILE A C 1
ATOM 855 O O . ILE A 1 102 ? -6.164 6.560 12.484 1.00 85.31 102 ILE A O 1
ATOM 859 N N . TRP A 1 103 ? -4.590 7.677 11.327 1.00 86.31 103 TRP A N 1
ATOM 860 C CA . TRP A 1 103 ? -4.163 8.515 12.441 1.00 86.31 103 TRP A CA 1
ATOM 861 C C . TRP A 1 103 ? -5.303 9.422 12.908 1.00 86.31 103 TRP A C 1
ATOM 863 O O . TRP A 1 103 ? -5.632 9.434 14.087 1.00 86.31 103 TRP A O 1
ATOM 873 N N . TYR A 1 104 ? -5.993 10.092 11.985 1.00 87.38 104 TYR A N 1
ATOM 874 C CA . TYR A 1 104 ? -7.179 10.888 12.291 1.00 87.38 104 TYR A CA 1
ATOM 875 C C . TYR A 1 104 ? -8.252 10.068 13.020 1.00 87.38 104 TYR A C 1
ATOM 877 O O . TYR A 1 104 ? -8.771 10.520 14.039 1.00 87.38 104 TYR A O 1
ATOM 885 N N . MET A 1 105 ? -8.534 8.840 12.569 1.00 83.50 105 MET A N 1
ATOM 886 C CA . MET A 1 105 ? -9.469 7.937 13.253 1.00 83.50 105 MET A CA 1
ATOM 887 C C . MET A 1 105 ? -9.017 7.577 14.676 1.00 83.50 105 MET A C 1
ATOM 889 O O . MET A 1 105 ? -9.843 7.508 15.578 1.00 83.50 105 MET A O 1
ATOM 893 N N . LEU A 1 106 ? -7.716 7.364 14.896 1.00 85.12 106 LEU A N 1
ATOM 894 C CA . LEU A 1 106 ? -7.170 7.072 16.226 1.00 85.12 106 LEU A CA 1
ATOM 895 C C . LEU A 1 106 ? -7.297 8.262 17.185 1.00 85.12 106 LEU A C 1
ATOM 897 O O . LEU A 1 106 ? -7.591 8.055 18.357 1.00 85.12 106 LEU A O 1
ATOM 901 N N . PHE A 1 107 ? -7.093 9.490 16.699 1.00 86.06 107 PHE A N 1
ATOM 902 C CA . PHE A 1 107 ? -7.196 10.701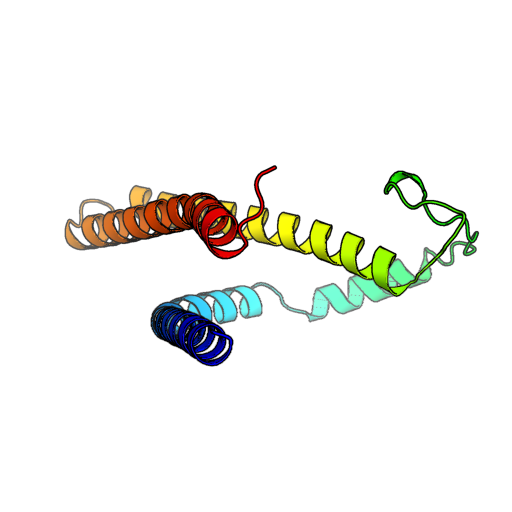 17.523 1.00 86.06 107 PHE A CA 1
ATOM 903 C C . PHE A 1 107 ? -8.639 11.126 17.800 1.00 86.06 107 PHE A C 1
ATOM 905 O O . PHE A 1 107 ? -8.900 11.728 18.836 1.00 86.06 107 PHE A O 1
ATOM 912 N N . THR A 1 108 ? -9.567 10.823 16.892 1.00 86.31 108 THR A N 1
ATOM 913 C CA . THR A 1 108 ? -10.988 11.187 17.028 1.00 86.31 108 THR A CA 1
ATOM 914 C C . THR A 1 108 ? -11.841 10.114 17.696 1.00 86.31 108 THR A C 1
ATOM 916 O O . THR A 1 108 ? -12.979 10.396 18.064 1.00 86.31 108 THR A O 1
ATOM 919 N N . ALA A 1 109 ? -11.303 8.908 17.906 1.00 82.56 109 ALA A N 1
ATOM 920 C CA . ALA A 1 109 ? -11.932 7.862 18.705 1.00 82.56 109 ALA A CA 1
ATOM 921 C C . ALA A 1 109 ? -11.888 8.240 20.198 1.00 82.56 109 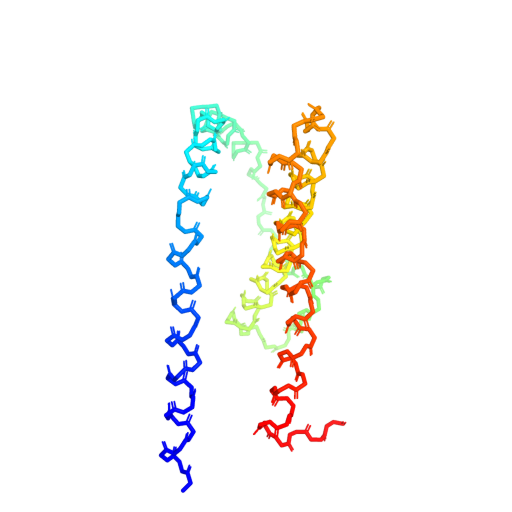ALA A C 1
ATOM 923 O O . ALA A 1 109 ? -11.130 7.681 20.990 1.00 82.56 109 ALA A O 1
ATOM 924 N N . GLU A 1 110 ? -12.682 9.232 20.591 1.00 67.81 110 GLU A N 1
ATOM 925 C CA . GLU A 1 110 ? -12.835 9.666 21.975 1.00 67.81 110 GLU A CA 1
ATOM 926 C C . GLU A 1 110 ? -13.483 8.543 22.801 1.00 67.81 110 GLU A C 1
ATOM 928 O O . GLU A 1 110 ? -14.703 8.393 22.846 1.00 67.81 110 GLU A O 1
ATOM 933 N N . TRP A 1 111 ? -12.645 7.729 23.451 1.00 66.12 111 TRP A N 1
ATOM 934 C CA . TRP A 1 111 ? -12.984 6.789 24.534 1.00 66.12 111 TRP A CA 1
ATOM 935 C C . TRP A 1 111 ? -14.009 5.683 24.232 1.00 66.12 111 TRP A C 1
ATOM 937 O O . TRP A 1 111 ? -14.298 4.860 25.102 1.00 66.12 111 TRP A O 1
ATOM 947 N N . LYS A 1 112 ? -14.517 5.588 23.002 1.00 84.25 112 LYS A N 1
ATOM 948 C CA . LYS A 1 112 ? -15.322 4.452 22.546 1.00 84.25 112 LYS A CA 1
ATOM 949 C C . LYS A 1 112 ? -14.413 3.289 22.179 1.00 84.25 112 LYS A C 1
ATOM 951 O O . LYS A 1 112 ? -13.776 3.276 21.124 1.00 84.25 112 LYS A O 1
ATOM 956 N N . GLU A 1 113 ? -14.387 2.291 23.053 1.00 86.38 113 GLU A N 1
ATOM 957 C CA . GLU A 1 113 ? -13.531 1.108 22.923 1.00 86.38 113 GLU A CA 1
ATOM 958 C C . GLU A 1 113 ? -13.702 0.392 21.566 1.00 86.38 113 GLU A C 1
ATOM 960 O O . GLU A 1 113 ? -12.729 -0.097 20.986 1.00 86.38 113 GLU A O 1
ATOM 965 N N . ASP A 1 114 ? -14.920 0.395 21.018 1.00 87.19 114 ASP A N 1
ATOM 966 C CA . ASP A 1 114 ? -15.241 -0.239 19.736 1.00 87.19 114 ASP A CA 1
ATOM 967 C C . ASP A 1 114 ? -14.591 0.468 18.535 1.00 87.19 114 ASP A C 1
ATOM 969 O O . ASP A 1 114 ? -14.037 -0.181 17.641 1.00 87.19 114 ASP A O 1
ATOM 973 N N . GLU A 1 115 ? -14.613 1.803 18.516 1.00 84.69 115 GLU A N 1
ATOM 974 C CA . GLU A 1 115 ? -14.021 2.605 17.439 1.00 84.69 115 GLU A CA 1
ATOM 975 C C . GLU A 1 115 ? -12.488 2.540 17.496 1.00 84.69 115 GLU A C 1
ATOM 977 O O . GLU A 1 115 ? -11.828 2.377 16.465 1.00 84.69 115 GLU A O 1
ATOM 982 N N . PHE A 1 116 ? -11.923 2.523 18.706 1.00 85.38 116 PHE A N 1
ATOM 983 C CA . PHE A 1 116 ? -10.488 2.355 18.919 1.00 85.38 116 PHE A CA 1
ATOM 984 C C . PHE A 1 116 ? -9.980 0.987 18.435 1.00 85.38 116 PHE A C 1
ATOM 986 O O . PHE A 1 116 ? -8.991 0.907 17.700 1.00 85.38 116 PHE A O 1
ATOM 993 N N . LYS A 1 117 ? -10.691 -0.107 18.758 1.00 87.19 117 LYS A N 1
ATOM 994 C CA . LYS A 1 117 ? -10.364 -1.454 18.251 1.00 87.19 117 LYS A CA 1
ATOM 995 C C . LYS A 1 117 ? -10.428 -1.517 16.726 1.00 87.19 117 LYS A C 1
ATOM 997 O O . LYS A 1 117 ? -9.576 -2.152 16.099 1.00 87.19 117 LYS A O 1
ATOM 1002 N N . LYS A 1 118 ? -11.406 -0.845 16.112 1.00 84.88 118 LYS A N 1
ATOM 1003 C CA . LYS A 1 118 ? -11.536 -0.776 14.650 1.00 84.88 118 LYS A CA 1
ATOM 1004 C C . LYS A 1 118 ? -10.358 -0.035 14.012 1.00 84.88 118 LYS A C 1
ATOM 1006 O O . LYS A 1 118 ? -9.788 -0.539 13.042 1.00 84.88 118 LYS A O 1
ATOM 1011 N N . ALA A 1 119 ? -9.954 1.100 14.578 1.00 82.56 119 ALA A N 1
ATOM 1012 C CA . ALA A 1 119 ? -8.818 1.881 14.097 1.00 82.56 119 ALA A CA 1
ATOM 1013 C C . ALA A 1 119 ? -7.483 1.121 14.244 1.00 82.56 119 ALA A C 1
ATOM 1015 O O . ALA A 1 119 ? -6.700 1.063 13.296 1.00 82.56 119 ALA A O 1
ATOM 1016 N N . LEU A 1 120 ? -7.255 0.435 15.372 1.00 86.69 120 LEU A N 1
ATOM 1017 C CA . LEU A 1 120 ? -6.079 -0.429 15.565 1.00 86.69 120 LEU A CA 1
ATOM 1018 C C . LEU A 1 120 ? -6.028 -1.602 14.580 1.00 86.69 120 LEU A C 1
ATOM 1020 O O . LEU A 1 120 ? -4.960 -1.962 14.074 1.00 86.69 120 LEU A O 1
ATOM 1024 N N . LYS A 1 121 ? -7.184 -2.199 14.276 1.00 86.50 121 LYS A N 1
ATOM 1025 C CA . LYS A 1 121 ? -7.274 -3.261 13.272 1.00 86.50 121 LYS A CA 1
ATOM 1026 C C . LYS A 1 121 ? -6.917 -2.727 11.881 1.00 86.50 121 LYS A C 1
ATOM 1028 O O . LYS A 1 121 ? -6.149 -3.368 11.167 1.00 86.50 121 LYS A O 1
ATOM 1033 N N . ALA A 1 122 ? -7.413 -1.541 11.520 1.00 84.12 122 ALA A N 1
ATOM 1034 C CA . ALA A 1 122 ? -7.052 -0.869 10.271 1.00 84.12 122 ALA A CA 1
ATOM 1035 C C . ALA A 1 122 ? -5.547 -0.558 10.196 1.00 84.12 122 ALA A C 1
ATOM 1037 O O . ALA A 1 122 ? -4.920 -0.832 9.173 1.00 84.12 122 ALA A O 1
ATOM 1038 N N . LEU A 1 123 ? -4.949 -0.085 11.295 1.00 86.00 123 LEU A N 1
ATOM 1039 C CA . LEU A 1 123 ? -3.506 0.145 11.395 1.00 86.00 123 LEU A CA 1
ATOM 1040 C C . LEU A 1 123 ? -2.710 -1.149 11.177 1.00 86.00 123 LEU A C 1
ATOM 1042 O O . LEU A 1 123 ? -1.748 -1.163 10.415 1.00 86.00 123 LEU A O 1
ATOM 1046 N N . THR A 1 124 ? -3.139 -2.253 11.790 1.00 87.06 124 THR A N 1
ATOM 1047 C CA . THR A 1 124 ? -2.477 -3.555 11.632 1.00 87.06 124 THR A CA 1
ATOM 1048 C C . THR A 1 124 ? -2.525 -4.019 10.177 1.00 87.06 124 THR A C 1
ATOM 1050 O O . THR A 1 124 ? -1.506 -4.448 9.640 1.00 87.06 124 THR A O 1
ATOM 1053 N N . TYR A 1 125 ? -3.668 -3.876 9.498 1.00 85.31 125 TYR A N 1
ATOM 1054 C CA . TYR A 1 125 ? -3.760 -4.192 8.071 1.00 85.31 125 TYR A CA 1
ATOM 1055 C C . TYR A 1 125 ? -2.842 -3.316 7.214 1.00 85.31 125 TYR A C 1
ATOM 1057 O O . TYR A 1 125 ? -2.204 -3.838 6.303 1.00 85.31 125 TYR A O 1
ATOM 1065 N N . ALA A 1 126 ? -2.731 -2.019 7.511 1.00 84.25 126 ALA A N 1
ATOM 1066 C CA . ALA A 1 126 ? -1.820 -1.125 6.798 1.00 84.25 126 ALA A CA 1
ATOM 1067 C C . ALA A 1 126 ? -0.347 -1.542 6.971 1.00 84.25 126 ALA A C 1
ATOM 1069 O O . ALA A 1 126 ? 0.401 -1.588 5.995 1.00 84.25 126 ALA A O 1
ATOM 1070 N N . VAL A 1 127 ? 0.057 -1.926 8.186 1.00 86.19 127 VAL A N 1
ATOM 1071 C CA . VAL A 1 127 ? 1.414 -2.430 8.466 1.00 86.19 127 VAL A CA 1
ATOM 1072 C C . VAL A 1 127 ? 1.682 -3.748 7.737 1.00 86.19 127 VAL A C 1
ATOM 1074 O O . VAL A 1 127 ? 2.744 -3.910 7.138 1.00 86.19 127 VAL A O 1
ATOM 1077 N N . VAL A 1 128 ? 0.718 -4.676 7.733 1.00 87.00 128 VAL A N 1
ATOM 1078 C CA . VAL A 1 128 ? 0.837 -5.942 6.990 1.00 87.00 128 VAL A CA 1
ATOM 1079 C C . VAL A 1 128 ? 1.015 -5.670 5.498 1.00 87.00 128 VAL A C 1
ATOM 1081 O O . VAL A 1 128 ? 1.911 -6.240 4.884 1.00 87.00 128 VAL A O 1
ATOM 1084 N N . TRP A 1 129 ? 0.233 -4.760 4.919 1.00 83.81 129 TRP A N 1
ATOM 1085 C CA . TRP A 1 129 ? 0.384 -4.357 3.519 1.00 83.81 129 TRP A CA 1
ATOM 1086 C C . TRP A 1 129 ? 1.765 -3.784 3.210 1.00 83.81 129 TRP A C 1
ATOM 1088 O O . TRP A 1 129 ? 2.374 -4.148 2.204 1.00 83.81 129 TRP A O 1
ATOM 1098 N N . LEU A 1 130 ? 2.287 -2.937 4.095 1.00 84.19 130 LEU A N 1
ATOM 1099 C CA . LEU A 1 130 ? 3.615 -2.361 3.933 1.00 84.19 130 LEU A CA 1
ATOM 1100 C C . LEU A 1 130 ? 4.712 -3.437 3.999 1.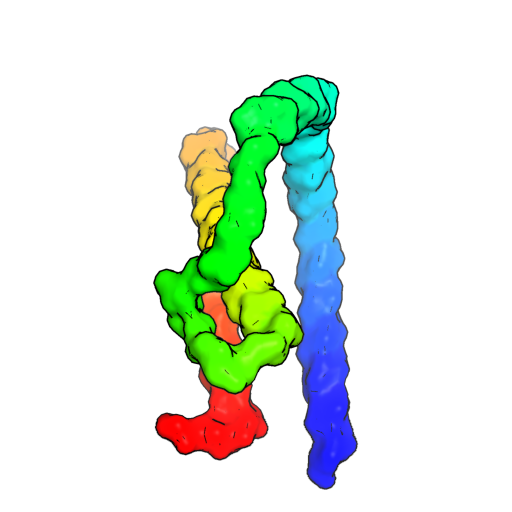00 84.19 130 LEU A C 1
ATOM 1102 O O . LEU A 1 130 ? 5.680 -3.364 3.248 1.00 84.19 130 LEU A O 1
ATOM 1106 N N . ALA A 1 131 ? 4.530 -4.478 4.819 1.00 84.88 131 ALA A N 1
ATOM 1107 C CA . ALA A 1 131 ? 5.425 -5.634 4.881 1.00 84.88 131 ALA A CA 1
ATOM 1108 C C . ALA A 1 131 ? 5.309 -6.570 3.660 1.00 84.88 131 ALA A C 1
ATOM 1110 O O . ALA A 1 131 ? 6.295 -7.197 3.268 1.00 84.88 131 ALA A O 1
ATOM 1111 N N . VAL A 1 132 ? 4.135 -6.653 3.022 1.00 88.44 132 VAL A N 1
ATOM 1112 C CA . VAL A 1 132 ? 3.922 -7.466 1.809 1.00 88.44 132 VAL A CA 1
ATOM 1113 C C . VAL A 1 132 ? 4.748 -6.949 0.627 1.00 88.44 132 VAL A C 1
ATOM 1115 O O . VAL A 1 132 ? 5.205 -7.753 -0.181 1.00 88.44 132 VAL A O 1
ATOM 1118 N N . ILE A 1 133 ? 5.005 -5.640 0.537 1.00 83.44 133 ILE A N 1
ATOM 1119 C CA . ILE A 1 133 ? 5.795 -5.042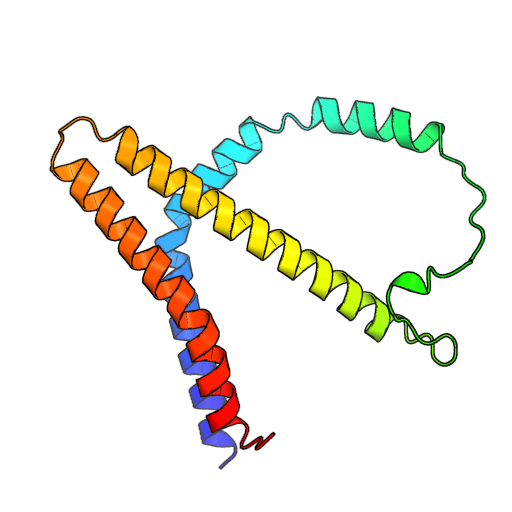 -0.553 1.00 83.44 133 ILE A CA 1
ATOM 1120 C C . ILE A 1 133 ? 7.217 -5.640 -0.633 1.00 83.44 133 ILE A C 1
ATOM 1122 O O . ILE A 1 133 ? 7.530 -6.256 -1.657 1.00 83.44 133 ILE A O 1
ATOM 1126 N N . PRO A 1 134 ? 8.081 -5.558 0.401 1.00 85.25 134 PRO A N 1
ATOM 1127 C CA . PRO A 1 134 ? 9.413 -6.165 0.350 1.00 85.25 134 PRO A CA 1
ATOM 1128 C C . PRO A 1 134 ? 9.358 -7.697 0.274 1.00 85.25 134 PRO A C 1
ATOM 1130 O O . PRO A 1 134 ? 10.201 -8.309 -0.382 1.00 85.25 134 PRO A O 1
ATOM 1133 N N . LEU A 1 135 ? 8.343 -8.333 0.872 1.00 84.81 135 LEU A N 1
ATOM 1134 C CA . LEU A 1 135 ? 8.135 -9.779 0.746 1.00 84.81 135 LEU A CA 1
ATOM 1135 C C . LEU A 1 135 ? 7.857 -10.201 -0.701 1.00 84.81 135 LEU A C 1
ATOM 1137 O O . LEU A 1 135 ? 8.390 -11.214 -1.151 1.00 84.81 135 LEU A O 1
ATOM 1141 N N . SER A 1 136 ? 7.079 -9.420 -1.453 1.00 83.56 136 SER A N 1
ATOM 1142 C CA . SER A 1 136 ? 6.785 -9.703 -2.862 1.00 83.56 136 SER A CA 1
ATOM 1143 C C . SER A 1 136 ? 8.056 -9.722 -3.711 1.00 83.56 136 SER A C 1
ATOM 1145 O O . SER A 1 136 ? 8.226 -10.611 -4.546 1.00 83.56 136 SER A O 1
ATOM 1147 N N . TYR A 1 137 ? 8.999 -8.819 -3.427 1.00 81.38 137 TYR A N 1
ATOM 1148 C CA . TYR A 1 137 ? 10.297 -8.786 -4.091 1.00 81.38 137 TYR A CA 1
ATOM 1149 C C . TYR A 1 137 ? 11.110 -10.057 -3.808 1.00 81.38 137 TYR A C 1
ATOM 1151 O O . TYR A 1 137 ? 11.633 -10.677 -4.735 1.00 81.38 137 TYR A O 1
ATOM 1159 N N . ILE A 1 138 ? 11.155 -10.500 -2.546 1.00 85.94 138 ILE A N 1
ATOM 1160 C CA . ILE A 1 138 ? 11.836 -11.745 -2.151 1.00 85.94 138 ILE A CA 1
ATOM 1161 C C . ILE A 1 138 ? 11.220 -12.952 -2.872 1.00 85.94 138 ILE A C 1
ATOM 1163 O O . ILE A 1 138 ? 11.942 -13.790 -3.412 1.00 85.94 138 ILE A O 1
ATOM 1167 N N . VAL A 1 139 ? 9.888 -13.030 -2.932 1.00 84.69 139 VAL A N 1
ATOM 1168 C CA . VAL A 1 139 ? 9.172 -14.122 -3.608 1.00 84.69 139 VAL A CA 1
ATOM 1169 C C . VAL A 1 139 ? 9.481 -14.144 -5.107 1.00 84.69 139 VAL A C 1
ATOM 1171 O O . VAL A 1 139 ? 9.792 -15.204 -5.652 1.00 84.69 139 VAL A O 1
ATOM 1174 N N . ILE A 1 140 ? 9.463 -12.987 -5.777 1.00 79.19 140 ILE A N 1
ATOM 1175 C CA . ILE A 1 140 ? 9.829 -12.884 -7.197 1.00 79.19 140 ILE A CA 1
ATOM 1176 C C . ILE A 1 140 ? 11.284 -13.309 -7.402 1.00 79.19 140 ILE A C 1
ATOM 1178 O O . ILE A 1 140 ? 11.560 -14.053 -8.343 1.00 79.19 140 ILE A O 1
ATOM 1182 N N . LYS A 1 141 ? 12.206 -12.914 -6.516 1.00 77.25 141 LYS A N 1
ATOM 1183 C CA . LYS A 1 141 ? 13.619 -13.317 -6.583 1.00 77.25 141 LYS A CA 1
ATOM 1184 C C . LYS A 1 141 ? 13.778 -14.841 -6.525 1.00 77.25 141 LYS A C 1
ATOM 1186 O O . LYS A 1 141 ? 14.465 -15.417 -7.363 1.00 77.25 141 LYS A O 1
ATOM 1191 N N . ILE A 1 142 ? 13.070 -15.505 -5.610 1.00 85.50 142 ILE A N 1
ATOM 1192 C CA . ILE A 1 142 ? 13.091 -16.972 -5.483 1.00 85.50 142 ILE A CA 1
ATOM 1193 C C . ILE A 1 142 ? 12.498 -17.650 -6.730 1.00 85.50 142 ILE A C 1
ATOM 1195 O O . ILE A 1 142 ? 13.084 -18.594 -7.257 1.00 85.50 142 ILE A O 1
ATOM 1199 N N . ILE A 1 143 ? 11.350 -17.176 -7.230 1.00 81.12 143 ILE A N 1
ATOM 1200 C CA . ILE A 1 143 ? 10.643 -17.807 -8.363 1.00 81.12 143 ILE A CA 1
ATOM 1201 C C . ILE A 1 143 ? 11.366 -17.580 -9.697 1.00 81.12 143 ILE A C 1
ATOM 1203 O O . ILE A 1 143 ? 11.368 -18.461 -10.563 1.00 81.12 143 ILE A O 1
ATOM 1207 N N . SER A 1 144 ? 11.948 -16.397 -9.888 1.00 80.19 144 SER A N 1
ATOM 1208 C CA . SER A 1 144 ? 12.665 -16.039 -11.116 1.00 80.19 144 SER A CA 1
ATOM 1209 C C . SER A 1 144 ? 14.023 -16.731 -11.229 1.00 80.19 144 SER A C 1
ATOM 1211 O O . SER A 1 144 ? 14.549 -16.828 -12.335 1.00 80.19 144 SER A O 1
ATOM 1213 N N . GLY A 1 145 ? 14.573 -17.249 -10.123 1.00 74.12 145 GLY A N 1
ATOM 1214 C CA . GLY A 1 145 ? 15.908 -17.850 -10.101 1.00 74.12 145 GLY A CA 1
ATOM 1215 C C . GLY A 1 145 ? 17.020 -16.847 -10.428 1.00 74.12 145 GLY A C 1
ATOM 1216 O O . GLY A 1 145 ? 18.140 -17.256 -10.726 1.00 74.12 145 GLY A O 1
ATOM 1217 N N . LEU A 1 146 ? 16.713 -15.544 -10.405 1.00 64.50 146 LEU A N 1
ATOM 1218 C CA . LEU A 1 146 ? 17.666 -14.472 -10.656 1.00 64.50 146 LEU A CA 1
ATOM 1219 C C . LEU A 1 146 ? 18.509 -14.250 -9.394 1.00 64.50 146 LEU A C 1
ATOM 1221 O O . LEU A 1 146 ? 18.108 -13.550 -8.461 1.00 64.50 146 LEU A O 1
ATOM 1225 N N . ASN A 1 147 ? 19.696 -14.856 -9.378 1.00 57.84 147 ASN A N 1
ATOM 1226 C CA . ASN A 1 147 ? 20.792 -14.444 -8.508 1.00 57.84 147 ASN A CA 1
ATOM 1227 C C . ASN A 1 147 ? 21.424 -13.181 -9.114 1.00 57.84 147 ASN A C 1
ATOM 1229 O O . ASN A 1 147 ? 22.246 -13.287 -10.020 1.00 57.84 147 ASN A O 1
ATOM 1233 N N . PHE A 1 148 ? 20.991 -12.006 -8.653 1.00 55.50 148 PHE A N 1
ATOM 1234 C CA . PHE A 1 148 ? 21.825 -10.800 -8.685 1.00 55.50 148 PHE A CA 1
ATOM 1235 C C . PHE A 1 148 ? 22.770 -10.829 -7.490 1.00 55.50 148 PHE A C 1
ATOM 1237 O O . PHE A 1 148 ? 22.252 -11.106 -6.373 1.00 55.50 148 PHE A O 1
#

Secondary structure (DSSP, 8-state):
-HHHHHHHHHHHHHHHHHHHHHHHHHHHHHHHHHHHH--HHHHHHHHHHHHHH----------GGG---TT---HHHHHHHHHHHHHHHHHHHHHHHHHHHHHHHHHH--S-HHHHHHHHHHHHHHHHHHHHHHHHHHHHHHHHT---

Radius of gyration: 22.29 Å; Cα contacts (8 Å, |Δi|>4): 17; chains: 1; bounding box: 40×60×54 Å

pLDDT: mean 72.08, std 13.04, range [45.19, 90.88]

Mean predicted aligned error: 16.25 Å

Organism: NCBI:txid1234023